Protein AF-D2UAB0-F1 (afdb_monomer)

Structure (mmCIF, N/CA/C/O backbone):
data_AF-D2UAB0-F1
#
_entry.id   AF-D2UAB0-F1
#
loop_
_atom_site.group_PDB
_atom_site.id
_atom_site.type_symbol
_atom_site.label_atom_id
_atom_site.label_alt_id
_atom_site.label_comp_id
_atom_site.label_asym_id
_atom_site.label_entity_id
_atom_site.label_seq_id
_atom_site.pdbx_PDB_ins_code
_atom_site.Cartn_x
_atom_site.Cartn_y
_atom_site.Cartn_z
_atom_site.occupancy
_atom_site.B_iso_or_equiv
_atom_site.auth_seq_id
_atom_site.auth_comp_id
_atom_site.auth_asym_id
_atom_site.auth_a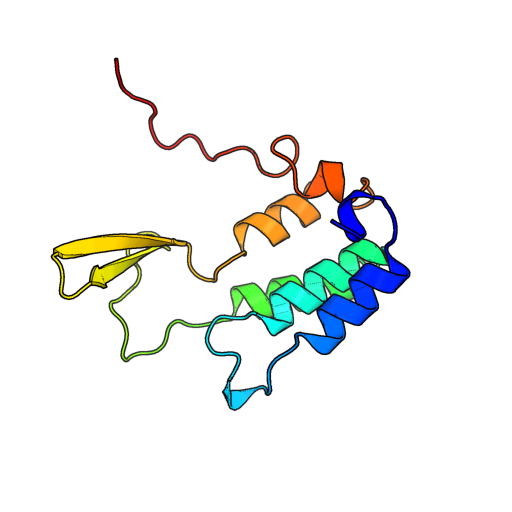tom_id
_atom_site.pdbx_PDB_model_num
ATOM 1 N N . MET A 1 1 ? -10.944 5.083 -0.963 1.00 64.88 1 MET A N 1
ATOM 2 C CA . MET A 1 1 ? -12.069 5.760 -0.273 1.00 64.88 1 MET A CA 1
ATOM 3 C C . MET A 1 1 ? -12.592 5.012 0.959 1.00 64.88 1 MET A C 1
ATOM 5 O O . MET A 1 1 ? -12.779 5.674 1.964 1.00 64.88 1 MET A O 1
ATOM 9 N N . ARG A 1 2 ? -12.790 3.678 0.955 1.00 84.88 2 ARG A N 1
ATOM 10 C CA . ARG A 1 2 ? -13.403 2.951 2.099 1.00 84.88 2 ARG A CA 1
ATOM 11 C C . ARG A 1 2 ? -12.628 3.043 3.424 1.00 84.88 2 ARG A C 1
ATOM 13 O O . ARG A 1 2 ? -13.187 3.516 4.402 1.00 84.88 2 ARG A O 1
ATOM 20 N N . ALA A 1 3 ? -11.329 2.725 3.425 1.00 75.50 3 ALA A N 1
ATOM 21 C CA . ALA A 1 3 ? -10.492 2.846 4.628 1.00 75.50 3 ALA A CA 1
ATOM 22 C C . ALA A 1 3 ? -10.396 4.295 5.150 1.00 75.50 3 ALA A C 1
ATOM 24 O O . ALA A 1 3 ? -10.395 4.531 6.351 1.00 75.50 3 ALA A O 1
ATOM 25 N N . PHE A 1 4 ? -10.383 5.282 4.246 1.00 75.06 4 PHE A N 1
ATOM 26 C CA . PHE A 1 4 ? -10.423 6.705 4.609 1.00 75.06 4 PHE A CA 1
ATOM 27 C C . PHE A 1 4 ? -11.734 7.115 5.286 1.00 75.06 4 PHE A C 1
ATOM 29 O O . PHE A 1 4 ? -11.724 7.999 6.134 1.00 75.06 4 PHE A O 1
ATOM 36 N N . ALA A 1 5 ? -12.843 6.471 4.920 1.00 78.62 5 ALA A N 1
ATOM 37 C CA . ALA A 1 5 ? -14.152 6.680 5.527 1.00 78.62 5 ALA A CA 1
ATOM 38 C C . ALA A 1 5 ? -14.355 5.868 6.823 1.00 78.62 5 ALA A C 1
ATOM 40 O O . ALA A 1 5 ? -15.453 5.871 7.367 1.00 78.62 5 ALA A O 1
ATOM 41 N N . GLY A 1 6 ? -13.331 5.147 7.303 1.00 81.06 6 GLY A N 1
ATOM 42 C CA . GLY A 1 6 ? -13.419 4.285 8.488 1.00 81.06 6 GLY A CA 1
ATOM 43 C C . GLY A 1 6 ? -14.101 2.931 8.251 1.00 81.06 6 GLY A C 1
ATOM 44 O O . GLY A 1 6 ? -14.233 2.145 9.184 1.00 81.06 6 GLY A O 1
ATOM 45 N N . ASP A 1 7 ? -14.497 2.617 7.014 1.00 89.19 7 ASP A N 1
ATOM 46 C CA . ASP A 1 7 ? -15.096 1.330 6.642 1.00 89.19 7 ASP A CA 1
ATOM 47 C C . ASP A 1 7 ? -13.998 0.282 6.391 1.00 89.19 7 ASP A C 1
ATOM 49 O O . ASP A 1 7 ? -13.670 -0.076 5.251 1.00 89.19 7 ASP A O 1
ATOM 53 N N . SER A 1 8 ? -13.363 -0.153 7.483 1.00 89.06 8 SER A N 1
ATOM 54 C CA . SER A 1 8 ? -12.228 -1.078 7.444 1.00 89.06 8 SER A CA 1
ATOM 55 C C . SER A 1 8 ? -12.619 -2.457 6.918 1.00 89.06 8 SER A C 1
ATOM 57 O O . SER A 1 8 ? -11.859 -3.034 6.148 1.00 89.06 8 SER A O 1
ATOM 59 N N . ALA A 1 9 ? -13.801 -2.981 7.256 1.00 90.94 9 ALA A N 1
ATOM 60 C CA . ALA A 1 9 ? -14.211 -4.327 6.846 1.00 90.94 9 ALA A CA 1
ATOM 61 C C . ALA A 1 9 ? -14.321 -4.460 5.317 1.00 90.94 9 ALA A C 1
ATOM 63 O O . ALA A 1 9 ? -13.734 -5.370 4.725 1.00 90.94 9 ALA A O 1
ATOM 64 N N . VAL A 1 10 ? -15.001 -3.514 4.655 1.00 93.00 10 VAL A N 1
ATOM 65 C CA . VAL A 1 10 ? -15.114 -3.511 3.188 1.00 93.00 10 VAL A CA 1
ATOM 66 C C . VAL A 1 10 ? -13.763 -3.209 2.541 1.00 93.00 10 VAL A C 1
ATOM 68 O O . VAL A 1 10 ? -13.408 -3.822 1.533 1.00 93.00 10 VAL A O 1
ATOM 71 N N . ALA A 1 11 ? -12.980 -2.290 3.117 1.00 93.00 11 ALA A N 1
ATOM 72 C CA . ALA A 1 11 ? -11.643 -1.993 2.614 1.00 93.00 11 ALA A CA 1
ATOM 73 C C . ALA A 1 11 ? -10.728 -3.225 2.640 1.00 93.00 11 ALA A C 1
ATOM 75 O O . ALA A 1 11 ? -10.050 -3.494 1.651 1.00 93.00 11 ALA A O 1
ATOM 76 N N . ILE A 1 12 ? -10.742 -3.992 3.732 1.00 94.94 12 ILE A N 1
ATOM 77 C CA . ILE A 1 12 ? -9.957 -5.221 3.882 1.00 94.94 12 ILE A CA 1
ATOM 78 C C . ILE A 1 12 ? -10.359 -6.244 2.820 1.00 94.94 12 ILE A C 1
ATOM 80 O O . ILE A 1 12 ? -9.480 -6.775 2.145 1.00 94.94 12 ILE A O 1
ATOM 84 N N . ALA A 1 13 ? -11.659 -6.481 2.619 1.00 95.31 13 ALA A N 1
ATOM 85 C CA . ALA A 1 13 ? -12.133 -7.435 1.616 1.00 95.31 13 ALA A CA 1
ATOM 86 C C . ALA A 1 13 ? -11.660 -7.062 0.198 1.00 95.31 13 ALA A C 1
ATOM 88 O O . ALA A 1 13 ? -11.149 -7.910 -0.533 1.00 95.31 13 ALA A O 1
ATOM 89 N N . LEU A 1 14 ? -11.757 -5.778 -0.169 1.00 95.31 14 LEU A N 1
ATOM 90 C CA . LEU A 1 14 ? -11.278 -5.279 -1.462 1.00 95.31 14 LEU A CA 1
ATOM 91 C C . LEU A 1 14 ? -9.757 -5.417 -1.610 1.00 95.31 14 LEU A C 1
ATOM 93 O O . LEU A 1 14 ? -9.276 -5.849 -2.655 1.00 95.31 14 LEU A O 1
ATOM 97 N N . MET A 1 15 ? -8.998 -5.078 -0.565 1.00 94.88 15 MET A N 1
ATOM 98 C CA . MET A 1 15 ? -7.538 -5.196 -0.564 1.00 94.88 15 MET A CA 1
ATOM 99 C C . MET A 1 15 ? -7.092 -6.654 -0.710 1.00 94.88 15 MET A C 1
ATOM 101 O O . MET A 1 15 ? -6.205 -6.954 -1.506 1.00 94.88 15 MET A O 1
ATOM 105 N N . GLN A 1 16 ? -7.731 -7.575 0.013 1.00 96.12 16 GLN A N 1
ATOM 106 C CA . GLN A 1 16 ? -7.439 -9.005 -0.082 1.00 96.12 16 GLN A CA 1
ATOM 107 C C . GLN A 1 16 ? -7.763 -9.565 -1.470 1.00 96.12 16 GLN A C 1
ATOM 109 O O . GLN A 1 16 ? -6.954 -10.311 -2.018 1.00 96.12 16 GLN A O 1
ATOM 114 N N . ALA A 1 17 ? -8.893 -9.167 -2.064 1.00 96.88 17 ALA A N 1
ATOM 115 C CA . ALA A 1 17 ? -9.271 -9.571 -3.418 1.00 96.88 17 ALA A CA 1
ATOM 116 C C . ALA A 1 17 ? -8.310 -9.037 -4.496 1.00 96.88 17 ALA A C 1
ATOM 118 O O . ALA A 1 17 ? -8.167 -9.649 -5.550 1.00 96.88 17 ALA A O 1
ATOM 119 N N . ALA A 1 18 ? -7.628 -7.919 -4.231 1.00 95.69 18 ALA A N 1
ATOM 120 C CA . ALA A 1 18 ? -6.650 -7.330 -5.139 1.00 95.69 18 ALA A CA 1
ATOM 121 C C . ALA A 1 18 ? -5.265 -7.999 -5.082 1.00 95.69 18 ALA A C 1
ATOM 123 O O . ALA A 1 18 ? -4.369 -7.592 -5.826 1.00 95.69 18 ALA A O 1
ATOM 124 N N . LYS A 1 19 ? -5.040 -8.980 -4.197 1.00 97.31 19 LYS A N 1
ATOM 125 C CA . LYS A 1 19 ? -3.759 -9.694 -4.138 1.00 97.31 19 LYS A CA 1
ATOM 126 C C . LYS A 1 19 ? -3.470 -10.431 -5.441 1.00 97.31 19 LYS A C 1
ATOM 128 O O . LYS A 1 19 ? -4.359 -10.954 -6.107 1.00 97.31 19 LYS A O 1
ATOM 133 N N . LYS A 1 20 ? -2.187 -10.503 -5.772 1.00 95.75 20 LYS A N 1
ATOM 134 C CA . LYS A 1 20 ? -1.679 -11.169 -6.971 1.00 95.75 20 LYS A CA 1
ATOM 135 C C . LYS A 1 20 ? -1.205 -12.586 -6.642 1.00 95.75 20 LYS A C 1
ATOM 137 O O . LYS A 1 20 ? -0.745 -12.822 -5.522 1.00 95.75 20 LYS A O 1
ATOM 142 N N . PRO A 1 21 ? -1.234 -13.526 -7.602 1.00 96.38 21 PRO A N 1
ATOM 143 C CA . PRO A 1 21 ? -0.479 -14.770 -7.479 1.00 96.38 21 PRO A CA 1
ATOM 144 C C . PRO A 1 21 ? 0.997 -14.479 -7.148 1.00 96.38 21 PRO A C 1
ATOM 146 O O . PRO A 1 21 ? 1.537 -13.513 -7.693 1.00 96.38 21 PRO A O 1
ATOM 149 N N . PRO A 1 22 ? 1.686 -15.292 -6.322 1.00 90.94 22 PRO A N 1
ATOM 150 C CA . PRO A 1 22 ? 3.068 -15.009 -5.921 1.00 90.94 22 PRO A CA 1
ATOM 151 C C . PRO A 1 22 ? 4.041 -14.812 -7.091 1.00 90.94 22 PRO A C 1
ATOM 153 O O . PRO A 1 22 ? 4.913 -13.955 -7.024 1.00 90.94 22 PRO A O 1
ATOM 156 N N . SER A 1 23 ? 3.857 -15.541 -8.197 1.00 91.12 23 SER A N 1
ATOM 157 C CA . SER A 1 23 ? 4.668 -15.395 -9.415 1.00 91.12 23 SER A CA 1
ATOM 158 C C . SER A 1 23 ? 4.464 -14.065 -10.154 1.00 91.12 23 SER A C 1
ATOM 160 O 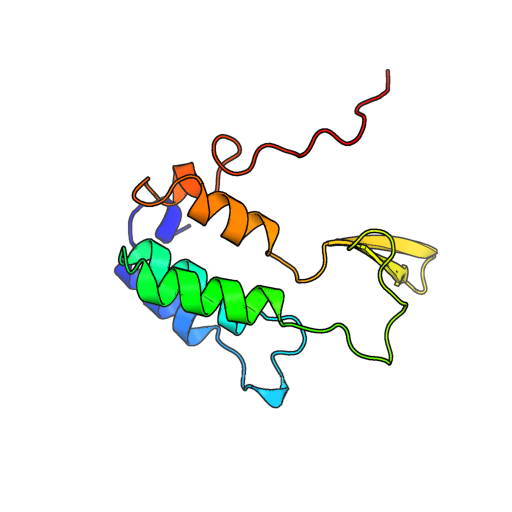O . SER A 1 23 ? 5.276 -13.711 -11.001 1.00 91.12 23 SER A O 1
ATOM 162 N N . GLN A 1 24 ? 3.391 -13.332 -9.852 1.00 92.62 24 GLN A N 1
ATOM 163 C CA . GLN A 1 24 ? 3.049 -12.039 -10.452 1.00 92.62 24 GLN A CA 1
ATOM 164 C C . GLN A 1 24 ? 3.251 -10.869 -9.474 1.00 92.62 24 GLN A C 1
ATOM 166 O O . GLN A 1 24 ? 3.067 -9.707 -9.846 1.00 92.62 24 GLN A O 1
ATOM 171 N N . ASP A 1 25 ? 3.637 -11.148 -8.226 1.00 92.94 25 ASP A N 1
ATOM 172 C CA . ASP A 1 25 ? 3.899 -10.140 -7.198 1.00 92.94 25 ASP A CA 1
ATOM 173 C C . ASP A 1 25 ? 5.350 -9.637 -7.232 1.00 92.94 25 ASP A C 1
ATOM 175 O O . ASP A 1 25 ? 6.095 -9.696 -6.257 1.00 92.94 25 ASP A O 1
ATOM 179 N N . ILE A 1 26 ? 5.769 -9.147 -8.398 1.00 90.81 26 ILE A N 1
ATOM 180 C CA . ILE A 1 26 ? 7.170 -8.786 -8.664 1.00 90.81 26 ILE A CA 1
ATOM 181 C C . ILE A 1 26 ? 7.637 -7.586 -7.827 1.00 90.81 26 ILE A C 1
ATOM 183 O O . ILE A 1 26 ? 8.798 -7.505 -7.440 1.00 90.81 26 ILE A O 1
ATOM 187 N N . ALA A 1 27 ? 6.732 -6.647 -7.543 1.00 92.44 27 ALA A N 1
ATOM 188 C CA . ALA A 1 27 ? 7.058 -5.374 -6.902 1.00 92.44 27 ALA A CA 1
ATOM 189 C C . ALA A 1 27 ? 6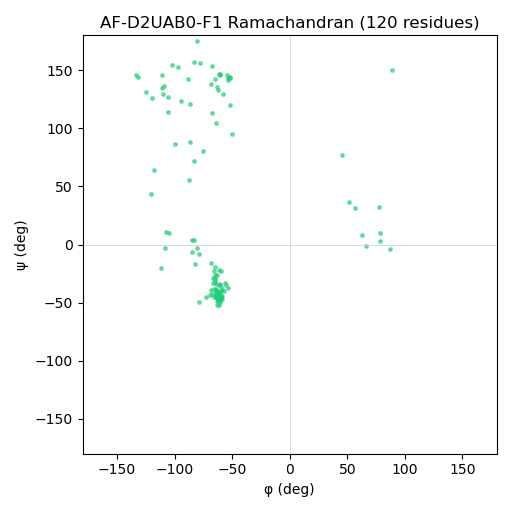.597 -5.273 -5.438 1.00 92.44 27 ALA A C 1
ATOM 191 O O . ALA A 1 27 ? 6.631 -4.188 -4.866 1.00 92.44 27 ALA A O 1
ATOM 192 N N . GLY A 1 28 ? 6.159 -6.374 -4.819 1.00 95.06 28 GLY A N 1
ATOM 193 C CA . GLY A 1 28 ? 5.762 -6.360 -3.408 1.00 95.06 28 GLY A CA 1
ATOM 194 C C . GLY A 1 28 ? 4.380 -5.768 -3.135 1.00 95.06 28 GLY A C 1
ATOM 195 O O . GLY A 1 28 ? 4.147 -5.190 -2.073 1.00 95.06 28 GLY A O 1
ATOM 196 N N . TRP A 1 29 ? 3.440 -5.921 -4.062 1.00 97.38 29 TRP A N 1
ATOM 197 C CA . TRP A 1 29 ? 2.046 -5.548 -3.854 1.00 97.38 29 TRP A CA 1
ATOM 198 C C . TRP A 1 29 ? 1.402 -6.335 -2.708 1.00 97.38 29 TRP A C 1
ATOM 200 O O . TRP A 1 29 ? 0.744 -5.738 -1.857 1.00 97.38 29 TRP A O 1
ATOM 210 N N . ASN A 1 30 ? 1.608 -7.653 -2.628 1.00 98.12 30 ASN A N 1
ATOM 211 C CA . ASN A 1 30 ? 0.985 -8.449 -1.570 1.00 98.12 30 ASN A CA 1
ATOM 212 C C . ASN A 1 30 ? 1.487 -8.096 -0.162 1.00 98.12 30 ASN A C 1
ATOM 214 O O . ASN A 1 30 ? 0.637 -7.931 0.711 1.00 98.12 30 ASN A O 1
ATOM 218 N N . PRO A 1 31 ? 2.799 -7.929 0.109 1.00 98.19 31 PRO A N 1
ATOM 219 C CA . PRO A 1 31 ? 3.243 -7.506 1.434 1.00 98.19 31 PRO A CA 1
ATOM 220 C C . PRO A 1 31 ? 2.806 -6.073 1.783 1.00 98.19 31 PRO A C 1
ATOM 222 O O . PRO A 1 31 ? 2.559 -5.792 2.954 1.00 98.19 31 PRO A O 1
ATOM 225 N N . TYR A 1 32 ? 2.629 -5.180 0.802 1.00 98.12 32 TYR A N 1
ATOM 226 C CA . TYR A 1 32 ? 1.974 -3.886 1.028 1.00 98.12 32 TYR A CA 1
ATOM 227 C C . TYR A 1 32 ? 0.500 -4.047 1.449 1.00 98.12 32 TYR A C 1
ATOM 229 O O . TYR A 1 32 ? 0.053 -3.422 2.418 1.00 98.12 32 TYR A O 1
ATOM 237 N N . VAL A 1 33 ? -0.251 -4.914 0.760 1.00 98.12 33 VAL A N 1
ATOM 238 C CA . VAL A 1 33 ? -1.632 -5.258 1.129 1.00 98.12 33 VAL A CA 1
ATOM 239 C C . VAL A 1 33 ? -1.684 -5.853 2.536 1.00 98.12 33 VAL A C 1
ATOM 241 O O . VAL A 1 33 ? -2.508 -5.425 3.339 1.00 98.12 33 VAL A O 1
ATOM 244 N N . ASP A 1 34 ? -0.791 -6.790 2.859 1.00 98.50 34 ASP A N 1
ATOM 245 C CA . ASP A 1 34 ? -0.727 -7.422 4.180 1.00 98.50 34 ASP A CA 1
ATOM 246 C C . ASP A 1 34 ? -0.443 -6.408 5.285 1.00 98.50 34 ASP A C 1
ATOM 248 O O . ASP A 1 34 ? -1.114 -6.428 6.314 1.00 98.50 34 ASP A O 1
ATOM 252 N N . ALA A 1 35 ? 0.494 -5.483 5.063 1.00 98.19 35 ALA A N 1
ATOM 253 C CA . ALA A 1 35 ? 0.776 -4.414 6.014 1.00 98.19 35 ALA A CA 1
ATOM 254 C C . ALA A 1 35 ? -0.449 -3.511 6.202 1.00 98.19 35 ALA A C 1
ATOM 256 O O . ALA A 1 35 ? -0.812 -3.186 7.327 1.00 98.19 35 ALA A O 1
ATOM 257 N N . THR A 1 36 ? -1.134 -3.146 5.119 1.00 97.44 36 THR A N 1
ATOM 258 C CA . THR A 1 36 ? -2.310 -2.272 5.209 1.00 97.44 36 THR A CA 1
ATOM 259 C C . THR A 1 36 ? -3.474 -2.958 5.923 1.00 97.44 36 THR A C 1
ATOM 261 O O . THR A 1 36 ? -4.110 -2.353 6.780 1.00 97.44 36 THR A O 1
ATOM 264 N N . VAL A 1 37 ? -3.740 -4.232 5.623 1.00 97.75 37 VAL A N 1
ATOM 265 C CA . VAL A 1 37 ? -4.777 -5.016 6.309 1.00 97.75 37 VAL A CA 1
ATOM 266 C C . VAL A 1 37 ? -4.439 -5.172 7.788 1.00 97.75 37 VAL A C 1
ATOM 268 O O . VAL A 1 37 ? -5.307 -4.925 8.619 1.00 97.75 37 VAL A O 1
ATOM 271 N N . ALA A 1 38 ? -3.191 -5.518 8.119 1.00 98.00 38 ALA A N 1
ATOM 272 C CA . ALA A 1 38 ? -2.746 -5.655 9.502 1.00 98.00 38 ALA A CA 1
ATOM 273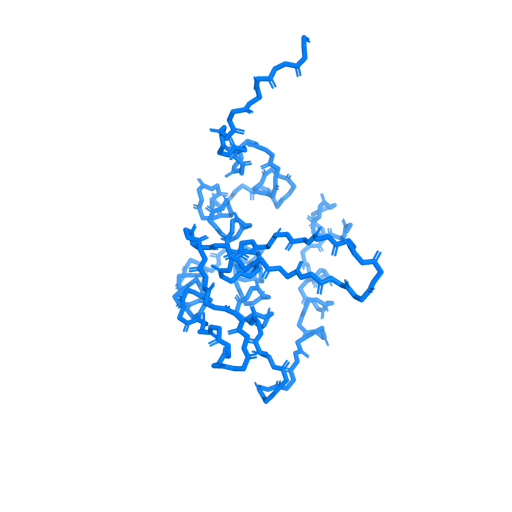 C C . ALA A 1 38 ? -2.893 -4.341 10.282 1.00 98.00 38 ALA A C 1
ATOM 275 O O . ALA A 1 38 ? -3.385 -4.352 11.405 1.00 98.00 38 ALA A O 1
ATOM 276 N N . PHE A 1 39 ? -2.560 -3.204 9.664 1.00 97.44 39 PHE A N 1
ATOM 277 C CA . PHE A 1 39 ? -2.801 -1.884 10.246 1.00 97.44 39 PHE A CA 1
ATOM 278 C C . PHE A 1 39 ? -4.293 -1.649 10.532 1.00 97.44 39 PHE A C 1
ATOM 280 O O . PHE A 1 39 ? -4.650 -1.236 11.630 1.00 97.44 39 PHE A O 1
ATOM 287 N N . LEU A 1 40 ? -5.177 -1.949 9.572 1.00 95.94 40 LEU A N 1
ATOM 288 C CA . LEU A 1 40 ? -6.624 -1.723 9.707 1.00 95.94 40 LEU A CA 1
ATOM 289 C C . LEU A 1 40 ? -7.290 -2.582 10.792 1.00 95.94 40 LEU A C 1
ATOM 291 O O . LEU A 1 40 ? -8.361 -2.212 11.270 1.00 95.94 40 LEU A O 1
ATOM 295 N N . VAL A 1 41 ? -6.686 -3.716 11.159 1.00 95.94 41 VAL A N 1
ATOM 296 C CA . VAL A 1 41 ? -7.160 -4.592 12.247 1.00 95.94 41 VAL A CA 1
ATOM 297 C C . VAL A 1 41 ? -6.314 -4.482 13.517 1.00 95.94 41 VAL A C 1
ATOM 299 O O . VAL A 1 41 ? -6.498 -5.286 14.427 1.00 95.94 41 VAL A O 1
ATOM 302 N N . HIS A 1 42 ? -5.401 -3.507 13.589 1.00 94.69 42 HIS A N 1
ATOM 303 C CA . HIS A 1 42 ? -4.493 -3.294 14.723 1.00 94.69 42 HIS A CA 1
ATOM 304 C C . HIS A 1 42 ? -3.611 -4.518 15.065 1.00 94.69 42 HIS A C 1
ATOM 306 O O . HIS A 1 42 ? -3.238 -4.746 16.215 1.00 94.69 42 HIS A O 1
ATOM 312 N N . ASP A 1 43 ? -3.245 -5.320 14.060 1.00 97.25 43 ASP A N 1
ATOM 313 C CA . ASP A 1 43 ? -2.335 -6.459 14.209 1.00 97.25 43 ASP A CA 1
ATOM 314 C C . ASP A 1 43 ? -0.871 -6.016 14.063 1.00 97.25 43 ASP A C 1
ATOM 316 O O . ASP A 1 43 ? -0.272 -6.061 12.984 1.00 97.25 43 ASP A O 1
ATOM 320 N N . CYS A 1 44 ? -0.261 -5.616 15.179 1.00 95.94 44 CYS A N 1
ATOM 321 C CA . CYS A 1 44 ? 1.140 -5.191 15.218 1.00 95.94 44 CYS A CA 1
ATOM 322 C C . CYS A 1 44 ? 2.122 -6.281 14.753 1.00 95.94 44 CYS A C 1
ATOM 324 O O . CYS A 1 44 ? 3.129 -5.981 14.102 1.00 95.94 44 CYS A O 1
ATOM 326 N N . ALA A 1 45 ? 1.855 -7.552 15.070 1.00 97.81 45 ALA A N 1
ATOM 327 C CA . ALA A 1 45 ? 2.749 -8.653 14.720 1.00 97.81 45 ALA A CA 1
ATOM 328 C C . ALA A 1 45 ? 2.688 -8.958 13.216 1.00 97.81 45 ALA A C 1
ATOM 330 O O . ALA A 1 45 ? 3.733 -9.086 12.562 1.00 97.81 45 ALA A O 1
ATOM 331 N N . GLY A 1 46 ? 1.477 -9.016 12.658 1.00 98.25 46 GLY A N 1
ATOM 332 C CA . GLY A 1 46 ? 1.238 -9.139 11.223 1.00 98.25 46 GLY A CA 1
ATOM 333 C C . GLY A 1 46 ? 1.809 -7.958 10.449 1.00 98.25 46 GLY A C 1
ATOM 334 O O . GLY A 1 46 ? 2.507 -8.162 9.454 1.00 98.25 46 GLY A O 1
ATOM 335 N N . PHE A 1 47 ? 1.637 -6.736 10.957 1.00 98.31 47 PHE A N 1
ATOM 336 C CA . PHE A 1 47 ? 2.191 -5.530 10.348 1.00 98.31 47 PHE A CA 1
ATOM 337 C C . PHE A 1 47 ? 3.722 -5.582 10.283 1.00 98.31 47 PHE A C 1
ATOM 339 O O . PHE A 1 47 ? 4.324 -5.335 9.233 1.00 98.31 47 PHE A O 1
ATOM 346 N N . ALA A 1 48 ? 4.376 -5.970 11.382 1.00 97.75 48 ALA A N 1
ATOM 347 C CA . ALA A 1 48 ? 5.827 -6.111 11.423 1.00 97.75 48 ALA A CA 1
ATOM 348 C C . ALA A 1 48 ? 6.325 -7.199 10.455 1.00 97.75 48 ALA A C 1
ATOM 350 O O . ALA A 1 48 ? 7.343 -7.016 9.781 1.00 97.75 48 ALA A O 1
ATOM 351 N N . LYS A 1 49 ? 5.609 -8.327 10.352 1.00 98.56 49 LYS A N 1
ATOM 352 C CA . LYS A 1 49 ? 5.918 -9.398 9.393 1.00 98.56 49 LYS A CA 1
ATOM 353 C C . LYS A 1 49 ? 5.807 -8.904 7.950 1.00 98.56 49 LYS A C 1
ATOM 355 O O . LYS A 1 49 ? 6.740 -9.106 7.174 1.00 98.56 49 LYS A O 1
ATOM 360 N N . ALA A 1 50 ? 4.709 -8.237 7.612 1.00 98.38 50 ALA A N 1
ATOM 361 C CA . ALA A 1 50 ? 4.460 -7.708 6.277 1.00 98.38 50 ALA A CA 1
ATOM 362 C C . ALA A 1 50 ? 5.476 -6.624 5.889 1.00 98.38 50 ALA A C 1
ATOM 364 O O . ALA A 1 50 ? 6.015 -6.645 4.786 1.00 98.38 50 ALA A O 1
ATOM 365 N N . THR A 1 51 ? 5.842 -5.750 6.830 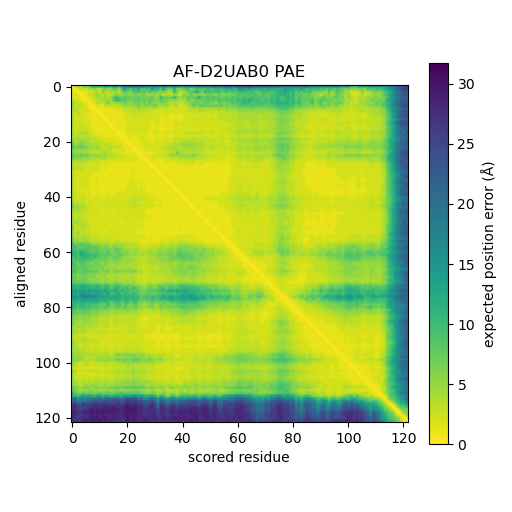1.00 98.00 51 THR A N 1
ATOM 366 C CA . THR A 1 51 ? 6.887 -4.734 6.632 1.00 98.00 51 THR A CA 1
ATOM 367 C C . THR A 1 51 ? 8.236 -5.370 6.295 1.00 98.00 51 THR A C 1
ATOM 369 O O . THR A 1 51 ? 8.919 -4.926 5.372 1.00 98.00 51 THR A O 1
ATOM 372 N N . ARG A 1 52 ? 8.637 -6.428 7.017 1.00 98.00 52 ARG A N 1
ATOM 373 C CA . ARG A 1 52 ? 9.873 -7.169 6.708 1.00 98.00 52 ARG A CA 1
ATOM 374 C C . ARG A 1 52 ? 9.809 -7.824 5.331 1.00 98.00 52 ARG A C 1
ATOM 376 O O . ARG A 1 52 ? 10.795 -7.770 4.604 1.00 98.00 52 ARG A O 1
ATOM 383 N N . ALA A 1 53 ? 8.664 -8.406 4.977 1.00 97.75 53 ALA A N 1
ATOM 384 C CA . ALA A 1 53 ? 8.461 -9.006 3.664 1.00 97.75 53 ALA A CA 1
ATOM 385 C C . ALA A 1 53 ? 8.565 -7.962 2.542 1.00 97.75 53 ALA A C 1
ATOM 387 O O . ALA A 1 53 ? 9.284 -8.202 1.579 1.00 97.75 53 ALA A O 1
ATOM 388 N N . LEU A 1 54 ? 7.945 -6.784 2.700 1.00 97.81 54 LEU A N 1
ATOM 389 C CA . LEU A 1 54 ? 8.039 -5.695 1.726 1.00 97.81 54 LEU A CA 1
ATOM 390 C C . LEU A 1 54 ? 9.490 -5.244 1.553 1.00 97.81 54 LEU A C 1
ATOM 392 O O . LEU A 1 54 ? 9.989 -5.218 0.438 1.00 97.81 54 LEU A O 1
ATOM 396 N N . LYS A 1 55 ? 10.212 -4.980 2.648 1.00 95.44 55 LYS A N 1
ATOM 397 C CA . LYS A 1 55 ? 11.627 -4.561 2.602 1.00 95.44 55 LYS A CA 1
ATOM 398 C C . LYS A 1 55 ? 12.564 -5.593 1.965 1.00 95.44 55 LYS A C 1
ATOM 400 O O . LYS A 1 55 ? 13.649 -5.229 1.526 1.00 95.44 55 LYS A O 1
ATOM 405 N N . ALA A 1 56 ? 12.169 -6.864 1.927 1.00 95.94 56 ALA A N 1
ATOM 406 C CA . ALA A 1 56 ? 12.944 -7.932 1.304 1.00 95.94 56 ALA A CA 1
ATOM 407 C C . ALA A 1 56 ? 12.714 -8.055 -0.215 1.00 95.94 56 ALA A C 1
ATOM 409 O O . ALA A 1 56 ? 13.408 -8.841 -0.863 1.00 95.94 56 ALA A O 1
ATOM 410 N N . VAL A 1 57 ? 11.767 -7.303 -0.792 1.00 95.19 57 VAL A N 1
ATOM 411 C CA . VAL A 1 57 ? 11.455 -7.340 -2.227 1.00 95.19 57 VAL A CA 1
ATOM 412 C C . VAL A 1 57 ? 12.627 -6.784 -3.029 1.00 95.19 57 VAL A C 1
ATOM 414 O O . VAL A 1 57 ? 12.949 -5.594 -2.980 1.00 95.19 57 VAL A O 1
ATOM 417 N N . ARG A 1 58 ? 13.268 -7.663 -3.798 1.00 92.62 58 ARG A N 1
ATOM 418 C CA . ARG A 1 58 ? 14.393 -7.308 -4.662 1.00 92.62 58 ARG A CA 1
ATOM 419 C C . ARG A 1 58 ? 13.892 -6.863 -6.024 1.00 92.62 58 ARG A C 1
ATOM 421 O O . ARG A 1 58 ? 12.940 -7.426 -6.555 1.00 92.62 58 ARG A O 1
ATOM 428 N N . LEU A 1 59 ? 14.562 -5.863 -6.583 1.00 91.50 59 LEU A N 1
ATOM 429 C CA . LEU A 1 59 ? 14.376 -5.498 -7.978 1.00 91.50 59 LEU A CA 1
ATOM 430 C C . LEU A 1 59 ? 14.851 -6.656 -8.874 1.00 91.50 59 LEU A C 1
ATOM 432 O O . LEU A 1 59 ? 15.838 -7.318 -8.541 1.00 91.50 59 LEU A O 1
ATOM 436 N N . SER A 1 60 ? 14.156 -6.905 -9.987 1.00 87.94 60 SER A N 1
ATOM 437 C CA . SER A 1 60 ? 14.606 -7.890 -10.981 1.00 87.94 60 SER A CA 1
ATOM 438 C C . SER A 1 60 ? 15.975 -7.504 -11.548 1.00 87.94 60 SER A C 1
ATOM 440 O O . SER A 1 60 ? 16.254 -6.320 -11.733 1.00 87.94 60 SER A O 1
ATOM 442 N N . ALA A 1 61 ? 16.796 -8.503 -11.876 1.00 87.69 61 ALA A N 1
ATOM 443 C CA . ALA A 1 61 ? 18.084 -8.301 -12.539 1.00 87.69 61 ALA A CA 1
ATOM 444 C C . ALA A 1 61 ? 17.945 -7.722 -13.961 1.00 87.69 61 ALA A C 1
ATOM 446 O O . ALA A 1 61 ? 18.898 -7.145 -14.475 1.00 87.69 61 ALA A O 1
ATOM 447 N N . ASP A 1 62 ? 16.759 -7.840 -14.569 1.00 88.25 62 ASP A N 1
ATOM 448 C CA . ASP A 1 62 ? 16.464 -7.309 -15.907 1.00 88.25 62 ASP A CA 1
ATOM 449 C C . ASP A 1 62 ? 16.186 -5.795 -15.910 1.00 88.25 62 ASP A C 1
ATOM 451 O O . ASP A 1 62 ? 16.029 -5.192 -16.972 1.00 88.25 62 ASP A O 1
ATOM 455 N N . LEU A 1 63 ? 16.080 -5.172 -14.731 1.00 88.25 63 LEU A N 1
ATOM 456 C CA . LEU A 1 63 ? 15.838 -3.739 -14.584 1.00 88.25 63 LEU A CA 1
ATOM 457 C C . LEU A 1 63 ? 17.131 -2.994 -14.222 1.00 88.25 63 LEU A C 1
ATOM 459 O O . LEU A 1 63 ? 18.027 -3.574 -13.603 1.00 88.25 63 LEU A O 1
ATOM 463 N N . PRO A 1 64 ? 17.230 -1.693 -14.559 1.00 89.75 64 PRO A N 1
ATOM 464 C CA . PRO A 1 64 ? 18.363 -0.871 -14.157 1.00 89.75 64 PRO A CA 1
ATOM 465 C C . PRO A 1 64 ? 18.593 -0.917 -12.640 1.00 89.75 64 PRO A C 1
ATOM 467 O O . PRO A 1 64 ? 17.624 -0.924 -11.876 1.00 89.75 64 PRO A O 1
ATOM 470 N N . PRO A 1 65 ? 19.855 -0.905 -12.177 1.00 91.69 65 PRO A N 1
ATOM 471 C CA . PRO A 1 65 ? 20.144 -0.894 -10.753 1.00 91.69 65 PRO A CA 1
ATOM 472 C C . PRO A 1 65 ? 19.558 0.353 -10.090 1.00 91.69 65 PRO A C 1
ATOM 474 O O . PRO A 1 65 ? 19.529 1.441 -10.670 1.00 91.69 65 PRO A O 1
ATOM 477 N N . LEU A 1 66 ? 19.126 0.194 -8.839 1.00 92.38 66 LEU A N 1
ATOM 478 C CA . LEU A 1 66 ? 18.615 1.307 -8.049 1.00 92.38 66 LEU A CA 1
ATOM 479 C C . LEU A 1 66 ? 19.713 2.348 -7.812 1.00 92.38 66 LEU A C 1
ATOM 481 O O . LEU A 1 66 ? 20.822 2.013 -7.395 1.00 92.38 66 LEU A O 1
ATOM 485 N N . GLN A 1 67 ? 19.367 3.618 -7.978 1.00 92.00 67 GLN A N 1
ATOM 486 C CA . GLN A 1 67 ? 20.203 4.756 -7.616 1.00 92.00 67 GLN A CA 1
ATOM 487 C C . GLN A 1 67 ? 19.630 5.378 -6.345 1.00 92.00 67 GLN A C 1
ATOM 489 O O . GLN A 1 67 ? 18.500 5.853 -6.335 1.00 92.00 67 GLN A O 1
ATOM 494 N N . HIS A 1 68 ? 20.365 5.323 -5.232 1.00 90.06 68 HIS A N 1
ATOM 495 C CA . HIS A 1 68 ? 19.902 5.843 -3.932 1.00 90.06 68 HIS A CA 1
ATOM 496 C C . HIS A 1 68 ? 18.506 5.327 -3.502 1.00 90.06 68 HIS A C 1
ATOM 498 O O . HIS A 1 68 ? 17.705 6.062 -2.924 1.00 90.06 68 HIS A O 1
ATOM 504 N N . GLY A 1 69 ? 18.197 4.058 -3.800 1.00 90.31 69 GLY A N 1
ATOM 505 C CA . GLY A 1 69 ? 16.896 3.444 -3.495 1.00 90.31 69 GLY A CA 1
ATOM 506 C C . GLY A 1 69 ? 15.763 3.815 -4.461 1.00 90.31 69 GLY A C 1
ATOM 507 O O . GLY A 1 69 ? 14.604 3.499 -4.191 1.00 90.31 69 GLY A O 1
ATOM 508 N N . MET A 1 70 ? 16.083 4.469 -5.577 1.00 92.94 70 MET A N 1
ATOM 509 C CA . MET A 1 70 ? 15.147 4.846 -6.632 1.00 92.94 70 MET A CA 1
ATOM 510 C C . MET A 1 70 ? 15.426 4.030 -7.898 1.00 92.94 70 MET A C 1
ATOM 512 O O . MET A 1 70 ? 16.572 3.873 -8.313 1.00 92.94 70 MET A O 1
ATOM 516 N N . LEU A 1 71 ? 14.373 3.506 -8.517 1.00 92.56 71 LEU A N 1
ATOM 517 C CA . LEU A 1 71 ? 14.399 2.958 -9.866 1.00 92.56 71 LEU A CA 1
ATOM 518 C C . LEU A 1 71 ? 14.164 4.104 -10.843 1.00 92.56 71 LEU A C 1
ATOM 520 O O . LEU A 1 71 ? 13.127 4.761 -10.764 1.00 92.56 71 LEU A O 1
ATOM 524 N N . HIS A 1 72 ? 15.114 4.334 -11.743 1.00 93.31 72 HIS A N 1
ATOM 525 C CA . HIS A 1 72 ? 15.002 5.345 -12.791 1.00 93.31 72 HIS A CA 1
ATOM 526 C C . HIS A 1 72 ? 14.750 4.631 -14.115 1.00 93.31 72 HIS A C 1
ATOM 528 O O . HIS A 1 72 ? 15.497 3.723 -14.486 1.00 93.31 72 HIS A O 1
ATOM 534 N N . MET A 1 73 ? 13.697 5.026 -14.820 1.00 89.19 73 MET A N 1
ATOM 535 C CA . MET A 1 73 ? 13.330 4.444 -16.104 1.00 89.19 73 MET A CA 1
ATOM 536 C C . MET A 1 73 ? 13.043 5.525 -17.134 1.00 89.19 73 MET A C 1
ATOM 538 O O . MET A 1 73 ? 12.455 6.557 -16.817 1.00 89.19 73 MET A O 1
ATOM 542 N N . SER A 1 74 ? 13.421 5.239 -18.376 1.00 89.25 74 SER A N 1
ATOM 543 C CA . SER A 1 74 ? 13.101 6.056 -19.543 1.00 89.25 74 SER A CA 1
ATOM 544 C C . SER A 1 74 ? 12.094 5.313 -20.413 1.00 89.25 74 SER A C 1
ATOM 546 O O . SER A 1 74 ? 12.288 4.141 -20.740 1.00 89.25 74 SER A O 1
ATOM 548 N N . LEU A 1 75 ? 11.014 5.992 -20.775 1.00 84.81 75 LEU A N 1
ATOM 549 C CA . LEU A 1 75 ? 10.004 5.522 -21.710 1.00 84.81 75 LEU A CA 1
ATOM 550 C C . LEU A 1 75 ? 10.454 5.795 -23.159 1.00 84.81 75 LEU A C 1
ATOM 552 O O . LEU A 1 75 ? 11.275 6.687 -23.394 1.00 84.81 75 LEU A O 1
ATOM 556 N N . PRO A 1 76 ? 9.927 5.052 -24.153 1.00 88.44 76 PRO A N 1
ATOM 557 C CA . PRO A 1 76 ? 10.307 5.224 -25.561 1.00 88.44 76 PRO A CA 1
ATOM 558 C C . PRO A 1 76 ? 10.036 6.620 -26.141 1.00 88.44 76 PRO A C 1
ATOM 560 O O . PRO A 1 76 ? 10.662 7.005 -27.122 1.00 88.44 76 PRO A O 1
ATOM 563 N N . ASP A 1 77 ? 9.111 7.374 -25.549 1.00 91.88 77 ASP A N 1
ATOM 564 C CA . ASP A 1 77 ? 8.767 8.746 -25.935 1.00 91.88 77 ASP A CA 1
ATOM 565 C C . ASP A 1 77 ? 9.686 9.809 -25.300 1.00 91.88 77 ASP A C 1
ATOM 567 O O . ASP A 1 77 ? 9.476 11.006 -25.491 1.00 91.88 77 ASP A O 1
ATOM 571 N N . GLY A 1 78 ? 10.709 9.381 -24.553 1.00 89.25 78 GLY A N 1
ATOM 572 C CA . GLY A 1 78 ? 11.670 10.249 -23.879 1.00 89.25 78 GLY A CA 1
ATOM 573 C C . GLY A 1 78 ? 11.245 10.701 -22.481 1.00 89.25 78 GLY A C 1
ATOM 574 O O . GLY A 1 78 ? 12.046 11.345 -21.803 1.00 89.25 78 GLY A O 1
ATOM 575 N N . GLN A 1 79 ? 10.039 10.357 -22.012 1.00 91.81 79 GLN A N 1
ATOM 576 C CA . GLN A 1 79 ? 9.643 10.634 -20.632 1.00 91.81 79 GLN A CA 1
ATOM 577 C C . GLN A 1 79 ? 10.451 9.776 -19.659 1.00 91.81 79 GLN A C 1
ATOM 579 O O . GLN A 1 79 ? 10.652 8.582 -19.880 1.00 91.81 79 GLN A O 1
ATOM 584 N N . THR A 1 80 ? 10.888 10.362 -18.549 1.00 90.56 80 THR A N 1
ATOM 585 C CA . THR A 1 80 ? 11.553 9.630 -17.470 1.00 90.56 80 THR A CA 1
ATOM 586 C C . THR A 1 80 ? 10.670 9.589 -16.235 1.00 90.56 80 THR A C 1
ATOM 588 O O . THR A 1 80 ? 9.925 10.526 -15.948 1.00 90.56 80 THR A O 1
ATOM 591 N N . PHE A 1 81 ? 10.745 8.490 -15.491 1.00 89.25 81 PHE A N 1
ATOM 592 C CA . PHE A 1 81 ? 10.124 8.393 -14.178 1.00 89.25 81 PHE A CA 1
ATOM 593 C C . PHE A 1 81 ? 11.084 7.786 -13.165 1.00 89.25 81 PHE A C 1
ATOM 595 O O . PHE A 1 81 ? 11.882 6.897 -13.473 1.00 89.25 81 PHE A O 1
ATOM 602 N N . GLU A 1 82 ? 10.966 8.268 -11.932 1.00 91.62 82 GLU A N 1
ATOM 603 C CA . GLU A 1 82 ? 11.704 7.767 -10.785 1.00 91.62 82 GLU A CA 1
ATOM 604 C C . GLU A 1 82 ? 10.716 7.248 -9.745 1.00 91.62 82 GLU A C 1
ATOM 606 O O . GLU A 1 82 ? 9.801 7.955 -9.320 1.00 91.62 82 GLU A O 1
ATOM 611 N N . ILE A 1 83 ? 10.897 6.001 -9.322 1.00 91.12 83 ILE A N 1
ATOM 612 C CA . ILE A 1 83 ? 10.053 5.363 -8.311 1.00 91.12 83 ILE A CA 1
ATOM 613 C C . ILE A 1 83 ? 10.930 4.847 -7.183 1.00 91.12 83 ILE A C 1
ATOM 615 O O . ILE A 1 83 ? 11.913 4.148 -7.412 1.00 91.12 83 ILE A O 1
ATOM 619 N N . ARG A 1 84 ? 10.554 5.152 -5.938 1.00 92.06 84 ARG A N 1
ATOM 620 C CA . ARG A 1 84 ? 11.182 4.535 -4.768 1.00 92.06 84 ARG A CA 1
ATOM 621 C C . ARG A 1 84 ? 10.927 3.033 -4.792 1.00 92.06 84 ARG A C 1
ATOM 623 O O . ARG A 1 84 ? 9.787 2.609 -4.975 1.00 92.06 84 ARG A O 1
ATOM 630 N N . TRP A 1 85 ? 11.970 2.243 -4.566 1.00 93.38 85 TRP A N 1
ATOM 631 C CA . TRP A 1 85 ? 11.848 0.794 -4.509 1.00 93.38 85 TRP A CA 1
ATOM 632 C C . TRP A 1 85 ? 12.024 0.255 -3.081 1.00 93.38 85 TRP A C 1
ATOM 634 O O . TRP A 1 85 ? 12.975 0.651 -2.401 1.00 93.38 85 TRP A O 1
ATOM 644 N N . PRO A 1 86 ? 11.178 -0.693 -2.636 1.00 95.12 86 PRO A N 1
ATOM 645 C CA . PRO A 1 86 ? 9.945 -1.153 -3.288 1.00 95.12 86 PRO A CA 1
ATOM 646 C C . PRO A 1 86 ? 8.849 -0.071 -3.299 1.00 95.12 86 PRO A C 1
ATOM 648 O O . PRO A 1 86 ? 8.829 0.780 -2.400 1.00 95.12 86 PRO A O 1
ATOM 651 N N . PRO A 1 87 ? 7.913 -0.099 -4.266 1.00 93.50 87 PRO A N 1
ATOM 652 C CA . PRO A 1 87 ? 6.758 0.791 -4.257 1.00 93.50 87 PRO A CA 1
ATOM 653 C C . PRO A 1 87 ? 5.975 0.688 -2.943 1.00 93.50 87 PRO A C 1
ATOM 655 O O . PRO A 1 87 ? 5.870 -0.384 -2.347 1.00 93.50 87 PRO A O 1
ATOM 658 N N . ASN A 1 88 ? 5.399 1.806 -2.498 1.00 94.44 88 ASN A N 1
ATOM 659 C CA . ASN A 1 88 ? 4.623 1.923 -1.256 1.00 94.44 88 ASN A CA 1
ATOM 660 C C . ASN A 1 88 ? 5.400 1.644 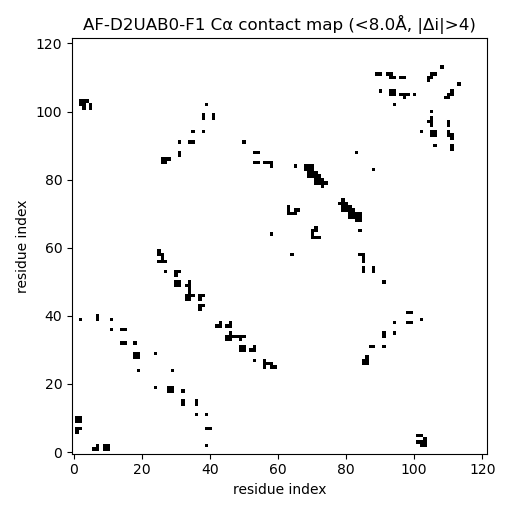0.047 1.00 94.44 88 ASN A C 1
ATOM 662 O O . ASN A 1 88 ? 4.787 1.594 1.116 1.00 94.44 88 ASN A O 1
ATOM 666 N N . ALA A 1 89 ? 6.728 1.486 0.008 1.00 93.62 89 ALA A N 1
ATOM 667 C CA . ALA A 1 89 ? 7.527 1.342 1.227 1.00 93.62 89 ALA A CA 1
ATOM 668 C C . ALA A 1 89 ? 7.369 2.554 2.163 1.00 93.62 89 ALA A C 1
ATOM 670 O O . ALA A 1 89 ? 7.234 2.393 3.372 1.00 93.62 89 ALA A O 1
ATOM 671 N N . ASP A 1 90 ? 7.301 3.760 1.599 1.00 92.56 90 ASP A N 1
ATOM 672 C CA . ASP A 1 90 ? 7.041 5.007 2.323 1.00 92.56 90 ASP A CA 1
ATOM 673 C C . ASP A 1 90 ? 5.638 5.046 2.960 1.00 92.56 90 ASP A C 1
ATOM 675 O O . ASP A 1 90 ? 5.466 5.592 4.049 1.00 92.56 90 ASP A O 1
ATOM 679 N N . VAL A 1 91 ? 4.636 4.435 2.317 1.00 94.88 91 VAL A N 1
ATOM 680 C CA . VAL A 1 91 ? 3.288 4.296 2.885 1.00 94.88 91 VAL A CA 1
ATOM 681 C C . VAL A 1 91 ? 3.345 3.445 4.148 1.00 94.88 91 VAL A C 1
ATOM 683 O O . VAL A 1 91 ? 2.870 3.876 5.195 1.00 94.88 91 VAL A O 1
ATOM 686 N N . VAL A 1 92 ? 3.954 2.259 4.069 1.00 96.62 92 VAL A N 1
ATOM 687 C CA . VAL A 1 92 ? 4.071 1.343 5.215 1.00 96.62 92 VAL A CA 1
ATOM 688 C C . VAL A 1 92 ? 4.916 1.964 6.330 1.00 96.62 92 VAL A C 1
ATOM 690 O O . VAL A 1 92 ? 4.572 1.840 7.502 1.00 96.62 92 VAL A O 1
ATOM 693 N N . GLU A 1 93 ? 5.979 2.693 5.993 1.00 94.50 93 GLU A N 1
ATOM 694 C CA . GLU A 1 93 ? 6.759 3.463 6.968 1.00 94.50 93 GLU A CA 1
ATOM 695 C C . GLU A 1 93 ? 5.908 4.512 7.697 1.00 94.50 93 GLU A C 1
ATOM 697 O O . GLU A 1 93 ? 6.047 4.671 8.909 1.00 94.50 93 GLU A O 1
ATOM 702 N N . GLY A 1 94 ? 5.006 5.197 6.992 1.00 94.75 94 GLY A N 1
ATOM 703 C CA . GLY A 1 94 ? 4.089 6.156 7.605 1.00 94.75 94 GLY A CA 1
ATOM 704 C C . GLY A 1 94 ? 3.033 5.515 8.498 1.00 94.75 94 GLY A C 1
ATOM 705 O O . GLY A 1 94 ? 2.823 5.965 9.624 1.00 94.75 94 GLY A O 1
ATOM 706 N N . LEU A 1 95 ? 2.438 4.408 8.045 1.00 96.31 95 LEU A N 1
ATOM 707 C CA . LEU A 1 95 ? 1.512 3.621 8.862 1.00 96.31 95 LEU A CA 1
ATOM 708 C C . LEU A 1 95 ? 2.178 3.155 10.164 1.00 96.31 95 LEU A C 1
ATOM 710 O O . LEU A 1 95 ? 1.571 3.239 11.226 1.00 96.31 95 LEU A O 1
ATOM 714 N N . ALA A 1 96 ? 3.449 2.745 10.104 1.00 95.19 96 ALA A N 1
ATOM 715 C CA . ALA A 1 96 ? 4.212 2.345 11.284 1.00 95.19 96 ALA A CA 1
ATOM 716 C C . ALA A 1 96 ? 4.410 3.496 12.287 1.00 95.19 96 ALA A C 1
ATOM 718 O O . ALA A 1 96 ? 4.324 3.280 13.494 1.00 95.19 96 ALA A O 1
ATOM 719 N N . ARG A 1 97 ? 4.679 4.718 11.800 1.00 94.88 97 ARG A N 1
ATOM 720 C CA . ARG A 1 97 ? 4.884 5.915 12.644 1.00 94.88 97 ARG A CA 1
ATOM 721 C C . ARG A 1 97 ? 3.626 6.317 13.406 1.00 94.88 97 ARG A C 1
ATOM 723 O O . ARG A 1 97 ? 3.725 6.866 14.497 1.00 94.88 97 ARG A O 1
ATOM 730 N N . CYS A 1 98 ? 2.467 6.048 12.821 1.00 94.31 98 CYS A N 1
ATOM 731 C CA . CYS A 1 98 ? 1.165 6.411 13.357 1.00 94.31 98 CYS A CA 1
ATOM 732 C C . CYS A 1 98 ? 0.293 5.179 13.584 1.00 94.31 98 CYS A C 1
ATOM 734 O O . CYS A 1 98 ? -0.897 5.198 13.260 1.00 94.31 98 CYS A O 1
ATOM 736 N N . MET A 1 99 ? 0.886 4.117 14.136 1.00 90.31 99 MET A N 1
ATOM 737 C CA . MET A 1 99 ? 0.126 2.943 14.555 1.00 90.31 99 MET A CA 1
ATOM 738 C C . MET A 1 99 ? -1.042 3.373 15.452 1.00 90.31 99 MET A C 1
ATOM 740 O O . MET A 1 99 ? -0.942 4.349 16.199 1.00 90.31 99 MET A O 1
ATOM 744 N N . ASP A 1 100 ? -2.170 2.683 15.308 1.00 88.00 100 ASP A N 1
ATOM 745 C CA . ASP A 1 100 ? -3.418 2.928 16.040 1.00 88.00 100 ASP A CA 1
ATOM 746 C C . ASP A 1 100 ? -4.132 4.258 15.746 1.00 88.00 100 ASP A C 1
ATOM 748 O O . ASP A 1 100 ? -5.228 4.503 16.256 1.00 88.00 100 ASP A O 1
ATOM 752 N N . ARG A 1 101 ? -3.584 5.115 14.874 1.00 92.38 101 ARG A N 1
ATOM 753 C CA . ARG A 1 101 ? -4.313 6.281 14.355 1.00 92.38 101 ARG A CA 1
ATOM 754 C C . ARG A 1 101 ? -5.308 5.850 13.269 1.00 92.38 101 ARG A C 1
ATOM 756 O O . ARG A 1 101 ? -5.088 4.847 12.593 1.00 92.38 101 ARG A O 1
ATOM 763 N N . PRO A 1 102 ? -6.380 6.628 13.024 1.00 91.88 102 PRO A N 1
ATOM 764 C CA . PRO A 1 102 ? -7.253 6.382 11.881 1.00 91.88 102 PRO A CA 1
ATOM 765 C C . PRO A 1 102 ? -6.453 6.324 10.576 1.00 91.88 102 PRO A C 1
ATOM 767 O O . PRO A 1 102 ? -5.542 7.129 10.370 1.00 91.88 102 PRO A O 1
ATOM 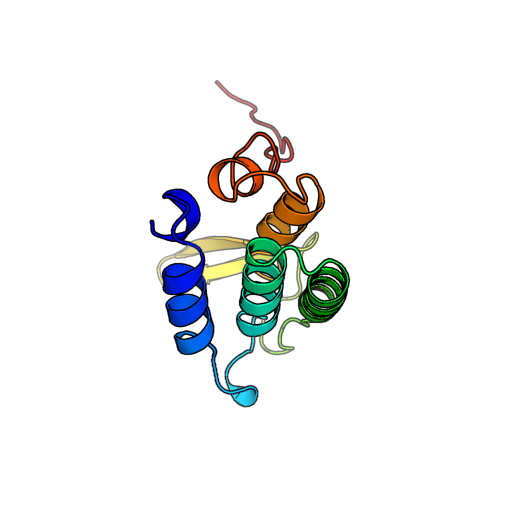770 N N . TYR A 1 103 ? -6.822 5.417 9.669 1.00 92.19 103 TYR A N 1
ATOM 771 C CA . TYR A 1 103 ? -6.112 5.220 8.400 1.00 92.19 103 TYR A CA 1
ATOM 772 C C . TYR A 1 103 ? -5.946 6.515 7.591 1.00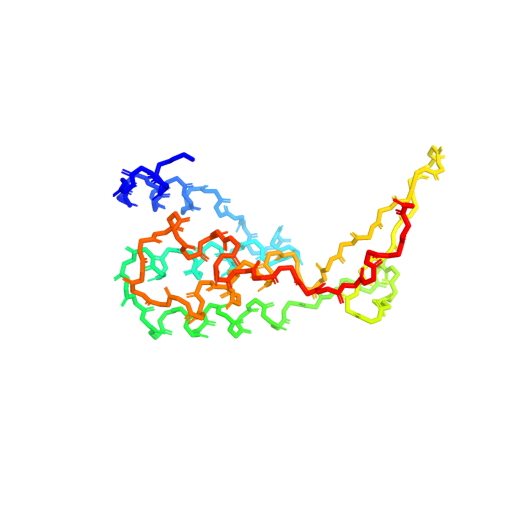 92.19 103 TYR A C 1
ATOM 774 O O . TYR A 1 103 ? -4.896 6.742 6.997 1.00 92.19 103 TYR A O 1
ATOM 782 N N . SER A 1 104 ? -6.949 7.398 7.605 1.00 91.06 104 SER A N 1
ATOM 783 C CA . SER A 1 104 ? -6.893 8.706 6.942 1.00 91.06 104 SER A CA 1
ATOM 784 C C . SER A 1 104 ? -5.771 9.609 7.463 1.00 91.06 104 SER A C 1
ATOM 786 O O . SER A 1 104 ? -5.176 10.346 6.682 1.00 91.06 104 SER A O 1
ATOM 788 N N . VAL A 1 105 ? -5.458 9.523 8.757 1.00 91.06 105 VAL A N 1
ATOM 789 C CA . VAL A 1 105 ? -4.354 10.254 9.387 1.00 91.06 105 VAL A CA 1
ATOM 790 C C . VAL A 1 105 ? -3.029 9.563 9.086 1.00 91.06 105 VAL A C 1
ATOM 792 O O . VAL A 1 105 ? -2.096 10.202 8.613 1.00 91.06 105 VAL A O 1
ATOM 795 N N . ALA A 1 106 ? -2.954 8.247 9.300 1.00 92.62 106 ALA A N 1
ATOM 796 C CA . ALA A 1 106 ? -1.721 7.480 9.126 1.00 92.62 106 ALA A CA 1
ATOM 797 C C . ALA A 1 106 ? -1.216 7.446 7.670 1.00 92.62 106 ALA A C 1
ATOM 799 O O . ALA A 1 106 ? -0.014 7.362 7.422 1.00 92.62 106 ALA A O 1
ATOM 800 N N . TYR A 1 107 ? -2.127 7.545 6.699 1.00 90.31 107 TYR A N 1
ATOM 801 C CA . TYR A 1 107 ? -1.795 7.677 5.279 1.00 90.31 107 TYR A CA 1
ATOM 802 C C . TYR A 1 107 ? -1.457 9.124 4.868 1.00 90.31 107 TYR A C 1
ATOM 804 O O . TYR A 1 107 ? -0.905 9.345 3.786 1.00 90.31 107 TYR A O 1
ATOM 812 N N . GLY A 1 108 ? -1.816 10.101 5.701 1.00 89.56 108 GLY A N 1
ATOM 813 C CA . GLY A 1 108 ? -1.650 11.527 5.448 1.00 89.56 108 GLY A CA 1
ATOM 814 C C . GLY A 1 108 ? -0.234 12.054 5.716 1.00 89.56 108 GLY A C 1
ATOM 815 O O . GLY A 1 108 ? 0.632 11.326 6.214 1.00 89.56 108 GLY A O 1
ATOM 816 N N . PRO A 1 109 ? 0.009 13.339 5.396 1.00 89.06 109 PRO A N 1
ATOM 817 C CA . PRO A 1 109 ? 1.326 13.968 5.517 1.00 89.06 109 PRO A CA 1
ATOM 818 C C . PRO A 1 109 ? 1.842 14.022 6.961 1.00 89.06 109 PRO A C 1
ATOM 820 O O . PRO A 1 109 ? 3.050 13.981 7.166 1.00 89.06 109 PRO A O 1
ATOM 823 N N . ASP A 1 110 ? 0.951 14.024 7.957 1.00 88.44 110 ASP A N 1
ATOM 824 C CA . ASP A 1 110 ? 1.309 13.995 9.384 1.00 88.44 110 ASP A CA 1
ATOM 825 C C . ASP A 1 110 ? 2.193 12.791 9.741 1.00 88.44 110 ASP A C 1
ATOM 827 O O . ASP A 1 110 ? 3.057 12.859 10.614 1.00 88.44 110 ASP A O 1
ATOM 831 N N . CYS A 1 111 ? 1.970 11.677 9.048 1.00 90.88 111 CYS A N 1
ATOM 832 C CA . CYS A 1 111 ? 2.624 10.398 9.300 1.00 90.88 111 CYS A CA 1
ATOM 833 C C . CYS A 1 111 ? 3.575 10.011 8.166 1.00 90.88 111 CYS A C 1
ATOM 835 O O . CYS A 1 111 ? 4.510 9.236 8.368 1.00 90.88 111 CYS A O 1
ATOM 837 N N . ARG A 1 112 ? 3.380 10.600 6.983 1.00 88.88 112 ARG A N 1
ATOM 838 C CA . ARG A 1 112 ? 4.253 10.502 5.813 1.00 88.88 112 ARG A CA 1
ATOM 839 C C . ARG A 1 112 ? 4.787 11.889 5.458 1.00 88.88 112 ARG A C 1
ATOM 841 O O . ARG A 1 112 ? 4.450 12.394 4.385 1.00 88.88 112 ARG A O 1
ATOM 848 N N . PRO A 1 113 ? 5.594 12.520 6.333 1.00 75.25 113 PRO A N 1
ATOM 849 C CA . PRO A 1 113 ? 6.180 13.802 5.993 1.00 75.25 113 PRO A CA 1
ATOM 850 C C . PRO A 1 113 ? 6.990 13.601 4.719 1.00 75.25 113 PRO A C 1
ATOM 852 O O . PRO A 1 113 ? 7.781 12.652 4.623 1.00 75.25 113 PRO A O 1
ATOM 855 N N . HIS A 1 114 ? 6.761 14.459 3.726 1.00 63.84 114 HIS A N 1
ATOM 856 C CA . HIS A 1 114 ? 7.636 14.503 2.570 1.00 63.84 114 HIS A CA 1
ATOM 857 C C . HIS A 1 114 ? 9.055 14.631 3.114 1.00 63.84 114 HIS A C 1
ATOM 859 O O . HIS A 1 114 ? 9.356 15.528 3.898 1.00 63.84 114 HIS A O 1
ATOM 865 N N . SER A 1 115 ? 9.908 13.660 2.790 1.00 51.81 115 SER A N 1
ATOM 866 C CA . SER A 1 115 ? 11.329 13.830 3.048 1.00 51.81 115 SER A CA 1
ATOM 867 C C . SER A 1 115 ? 11.731 14.998 2.167 1.00 51.81 115 SER A C 1
ATOM 869 O O . SER A 1 115 ? 11.751 14.819 0.950 1.00 51.81 115 SER A O 1
ATOM 871 N N . ASP A 1 116 ? 11.929 16.177 2.760 1.00 41.72 116 ASP A N 1
ATOM 872 C CA . ASP A 1 116 ? 12.386 17.381 2.073 1.00 41.72 116 ASP A CA 1
ATOM 873 C C . ASP A 1 116 ? 13.626 17.031 1.249 1.00 41.72 116 ASP A C 1
ATOM 875 O O . ASP A 1 116 ? 14.758 16.995 1.730 1.00 41.72 116 ASP A O 1
ATOM 879 N N . ARG A 1 117 ? 13.399 16.728 -0.027 1.00 41.50 117 ARG A N 1
ATOM 880 C CA . ARG A 1 117 ? 14.408 16.778 -1.068 1.00 41.50 117 ARG A CA 1
ATOM 881 C C . ARG A 1 117 ? 14.172 18.092 -1.780 1.00 41.50 117 ARG A C 1
ATOM 883 O O . ARG A 1 117 ? 13.419 18.146 -2.739 1.00 41.50 117 ARG A O 1
ATOM 890 N N . GLY A 1 118 ? 14.795 19.130 -1.226 1.00 39.00 118 GLY A N 1
ATOM 891 C CA . GLY A 1 118 ? 15.119 20.376 -1.907 1.00 39.00 118 GLY A CA 1
ATOM 892 C C . GLY A 1 118 ? 14.005 20.970 -2.758 1.00 39.00 118 GLY A C 1
ATOM 893 O O . GLY A 1 118 ? 14.104 20.959 -3.980 1.00 39.00 118 GLY A O 1
ATOM 894 N N . SER A 1 119 ? 13.018 21.602 -2.128 1.00 33.09 119 SER A N 1
ATOM 895 C CA . SER A 1 119 ? 12.273 22.666 -2.803 1.00 33.09 119 SER A CA 1
ATOM 896 C C . SER A 1 119 ? 13.158 23.909 -2.833 1.00 33.09 119 SER A C 1
ATOM 898 O O . SER A 1 119 ? 13.074 24.790 -1.982 1.00 33.09 119 SER A O 1
ATOM 900 N N . SER A 1 120 ? 14.077 23.923 -3.794 1.00 40.06 120 SER A N 1
ATOM 901 C CA . SER A 1 120 ? 14.671 25.150 -4.293 1.00 40.06 120 SER A CA 1
ATOM 902 C C . SER A 1 120 ? 13.868 25.585 -5.523 1.00 40.06 120 SER A C 1
ATOM 904 O O . SER A 1 120 ? 13.787 24.834 -6.491 1.00 40.06 120 SER A O 1
ATOM 906 N N . PHE A 1 121 ? 13.356 26.818 -5.430 1.00 30.23 121 PHE A N 1
ATOM 907 C CA . PHE A 1 121 ? 12.884 27.753 -6.467 1.00 30.23 121 PHE A CA 1
ATOM 908 C C . PHE A 1 121 ? 11.423 27.731 -6.959 1.00 30.23 121 PHE A C 1
ATOM 910 O O . PHE A 1 121 ? 10.829 26.659 -7.081 1.00 30.23 121 PHE A O 1
ATOM 917 N N . PRO A 1 122 ? 10.891 28.902 -7.392 1.00 48.47 122 PRO A N 1
ATOM 918 C CA . PRO A 1 122 ? 11.385 30.285 -7.231 1.00 48.47 122 PRO A CA 1
ATOM 919 C C . PRO A 1 122 ? 10.660 31.095 -6.142 1.00 48.47 122 PRO A C 1
ATOM 921 O O . PRO A 1 122 ? 9.482 30.799 -5.844 1.00 48.47 122 PRO A O 1
#

Organism: Xanthomonas albilineans (strain GPE PC73 / CFBP 7063) (NCBI:txid380358)

Solvent-accessible surface area (backbone atoms only — not comparable to full-atom values): 7099 Å² total; per-residue (Å²): 111,46,43,61,72,68,41,42,69,65,33,40,54,53,47,62,70,67,52,60,61,77,95,70,38,68,60,26,56,48,29,49,41,43,24,52,44,18,56,70,70,69,33,65,68,51,23,53,52,17,49,54,51,28,74,65,46,59,81,61,87,92,48,72,78,64,57,96,52,23,38,67,46,74,47,99,89,71,52,71,50,76,43,56,61,42,58,64,51,65,53,55,54,6,35,63,72,28,64,94,50,60,56,52,52,14,73,27,59,92,31,38,60,77,78,85,75,72,92,74,84,132

Mean predicted aligned error: 5.88 Å

Sequence (122 aa):
MRAFAGDSAVAIALMQAAKKPPSQDIAGWNPYVDATVAFLVHDCAGFAKATRALKAVRLSADLPPLQHGMLHMSLPDGQTFEIRWPPNADVVEGLARCMDRPYSVAYGPDCRPHSDRGSSFP

Radius of gyration: 15.92 Å; Cα contacts (8 Å, |Δi|>4): 144; chains: 1; bounding box: 35×46×42 Å

Foldseek 3Di:
DCLLVVNLVVVLVVLVVPDDDPVPCLLLSPLLSQLVNCLSVLNPPSNVVSLVVQVPRDHDPVADDDDVQWGWDADPVR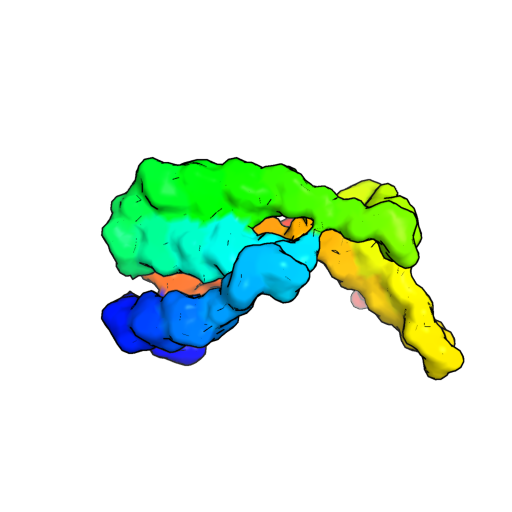DIDIARGSHCNLLSQLSVQVRPDRSNCSNDCVSRPPPPPDPDDD

Secondary structure (DSSP, 8-state):
-TGGGT-HHHHHHHHHHTPPPGGG-TT-HHHHHHHHHHHHTT-HHHHHHHHHHHHT-PPPTTSPPPBTTEEEEE-TTS-EEEEESSTTHHHHHHHHHTTTS-HHHHTSTTTS----------

pLDDT: mean 88.85, std 14.11, range [30.23, 98.56]